Protein AF-S4PTZ7-F1 (afdb_monomer)

Solvent-accessible surface area (backbone atoms only — not comparable to full-atom values): 4057 Å² total; per-residue (Å²): 122,74,48,74,64,31,20,57,83,80,62,47,76,52,93,65,65,43,46,29,83,78,36,62,62,87,92,44,41,38,37,57,46,48,18,69,72,69,73,51,84,66,61,94,86,53,65,54,42,62,22,32,30,66,70,58,48,54,52,46,50,53,53,45,64,71,70,108

pLDDT: mean 92.79, std 7.39, range [57.34, 97.56]

InterPro domains:
  IPR012934 Zinc finger, AD-type [PF07776] (6-67)
  IPR012934 Zinc finger, AD-type [PS51915] (5-68)

Radius of gyration: 11.19 Å; Cα contacts (8 Å, |Δi|>4): 99; chains: 1; bounding box: 25×23×30 Å

Sequence (68 aa):
AVIRGLCRTCLAKEIELLSVFDLRAGKTRFDSIIATITGIKITQGDVLPTTICNECKDKASKAYDFKI

Mean predicted aligned error: 3.24 Å

Nearest PDB structures (foldseek):
  7pok-assembly1_D  TM=8.959E-01  e=1.523E-04  Drosophila melanogaster
  7pok-assembly1_B  TM=8.931E-01  e=3.010E-04  Drosophila melanogaster
  7pok-assembly1_C  TM=8.968E-01  e=4.231E-04  Drosophila melanogaster
  7pok-assembly1_A  TM=8.483E-01  e=4.231E-04  Drosophila melanogaster
  7po9-assembly1_B  TM=7.640E-01  e=4.060E-02  Drosophila melanogaster

Organism: NCBI:txid116150

Foldseek 3Di:
DADPQAAQPPRDRDPDWDFQQPDDDVPHGNQVLCCVQPVDHDDPPDSTYRTHDPVVSVVSVVSSVVVD

Secondary structure (DSSP, 8-state):
----SB-TTT--B-SSEEETTT-EETTEEHHHHHHHHHS----TT-SS--EEEHHHHHHHHHHHHHH-

Structure (mmCIF, N/CA/C/O backbone):
data_AF-S4PTZ7-F1
#
_entry.id   AF-S4PTZ7-F1
#
loop_
_atom_site.group_PDB
_atom_site.id
_atom_site.type_symbol
_atom_site.label_atom_id
_atom_site.label_alt_id
_atom_site.label_comp_id
_atom_site.label_asym_id
_atom_site.label_entity_id
_atom_site.label_seq_id
_atom_site.pdbx_PDB_ins_code
_atom_site.Cartn_x
_atom_site.Cartn_y
_atom_site.Cartn_z
_atom_site.occupancy
_atom_site.B_iso_or_equiv
_atom_site.auth_seq_id
_atom_site.auth_comp_id
_atom_site.auth_asym_id
_atom_site.auth_atom_id
_atom_site.pdbx_PDB_model_num
ATOM 1 N N . ALA A 1 1 ? 6.282 -10.042 -15.695 1.00 57.34 1 ALA A N 1
ATOM 2 C CA . ALA A 1 1 ? 7.439 -9.398 -15.037 1.00 57.34 1 ALA A CA 1
ATOM 3 C C . ALA A 1 1 ? 6.933 -8.633 -13.820 1.00 57.34 1 ALA A C 1
ATOM 5 O O . ALA A 1 1 ? 5.876 -8.026 -13.927 1.00 57.34 1 ALA A O 1
ATOM 6 N N . VAL A 1 2 ? 7.620 -8.695 -12.677 1.00 62.41 2 VAL A N 1
ATOM 7 C CA . VAL A 1 2 ? 7.242 -7.920 -11.479 1.00 62.41 2 VAL A CA 1
ATOM 8 C C . VAL A 1 2 ? 7.564 -6.448 -11.724 1.00 62.41 2 VAL A C 1
ATO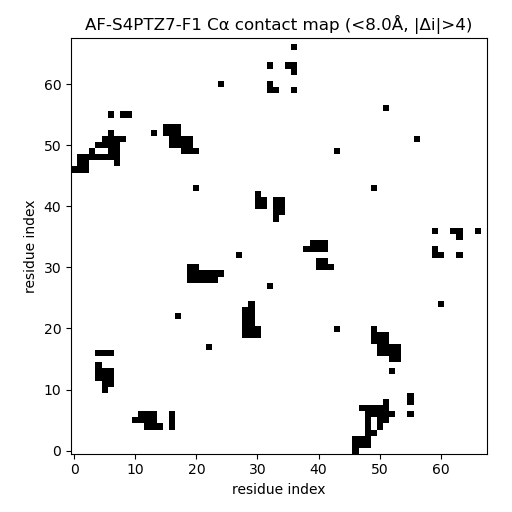M 10 O O . VAL A 1 2 ? 8.698 -6.128 -12.081 1.00 62.41 2 VAL A O 1
ATOM 13 N N . ILE A 1 3 ? 6.587 -5.561 -11.537 1.00 73.81 3 ILE A N 1
ATOM 14 C CA . ILE A 1 3 ? 6.790 -4.116 -11.677 1.00 73.81 3 ILE A CA 1
ATOM 15 C C . ILE A 1 3 ? 7.566 -3.608 -10.453 1.00 73.81 3 ILE A C 1
ATOM 17 O O . ILE A 1 3 ? 7.115 -3.756 -9.319 1.00 73.81 3 ILE A O 1
ATOM 21 N N . ARG A 1 4 ? 8.75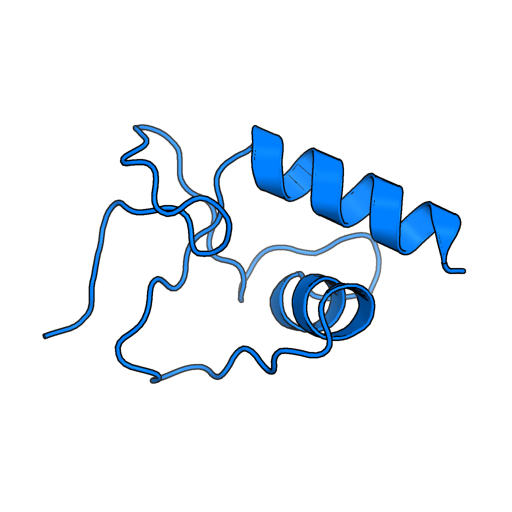0 -3.026 -10.678 1.00 76.50 4 AR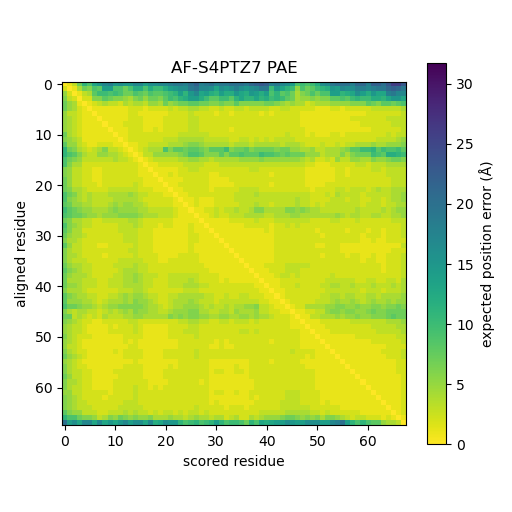G A N 1
ATOM 22 C CA . ARG A 1 4 ? 9.649 -2.513 -9.629 1.00 76.50 4 ARG A CA 1
ATOM 23 C C . ARG A 1 4 ? 9.816 -1.002 -9.732 1.00 76.50 4 ARG A C 1
ATOM 25 O O . ARG A 1 4 ? 9.647 -0.430 -10.804 1.00 76.50 4 ARG A O 1
ATOM 32 N N . GLY A 1 5 ? 10.202 -0.378 -8.621 1.00 87.81 5 GLY A N 1
ATOM 33 C CA . GLY A 1 5 ? 10.528 1.048 -8.585 1.00 87.81 5 GLY A CA 1
ATOM 34 C C . GLY A 1 5 ? 9.316 1.974 -8.672 1.00 87.81 5 GLY A C 1
ATOM 35 O O . GLY A 1 5 ? 9.502 3.156 -8.926 1.00 87.81 5 GLY A O 1
ATOM 36 N N . LEU A 1 6 ? 8.098 1.456 -8.473 1.00 95.06 6 LEU A N 1
ATOM 37 C CA . LEU A 1 6 ? 6.869 2.248 -8.447 1.00 95.06 6 LEU A CA 1
ATOM 38 C C . LEU A 1 6 ? 6.182 2.153 -7.083 1.00 95.06 6 LEU A C 1
ATOM 40 O O . LEU A 1 6 ? 6.218 1.118 -6.413 1.00 95.06 6 LEU A O 1
ATOM 44 N N . CYS A 1 7 ? 5.494 3.220 -6.698 1.00 96.62 7 CYS A N 1
ATOM 45 C CA . CYS A 1 7 ? 4.559 3.193 -5.583 1.00 96.62 7 CYS A CA 1
ATOM 46 C C . CYS A 1 7 ? 3.277 2.434 -5.967 1.00 96.62 7 CYS A C 1
ATOM 48 O O . CYS A 1 7 ? 2.669 2.701 -7.000 1.00 96.62 7 CYS A O 1
ATOM 50 N N . ARG A 1 8 ? 2.811 1.529 -5.104 1.00 95.25 8 ARG A N 1
ATOM 51 C CA . ARG A 1 8 ? 1.582 0.744 -5.286 1.00 95.25 8 ARG A CA 1
ATOM 52 C C . ARG A 1 8 ? 0.314 1.598 -5.312 1.00 95.25 8 ARG A C 1
ATOM 54 O O . ARG A 1 8 ? -0.678 1.172 -5.891 1.00 95.25 8 ARG A O 1
ATOM 61 N N . THR A 1 9 ? 0.349 2.781 -4.705 1.00 95.62 9 THR A N 1
ATOM 62 C CA . THR A 1 9 ? -0.828 3.647 -4.565 1.00 95.62 9 THR A CA 1
ATOM 63 C C . THR A 1 9 ? -0.898 4.709 -5.659 1.00 95.62 9 THR A C 1
ATOM 65 O O . THR A 1 9 ? -1.925 4.831 -6.313 1.00 95.62 9 THR A O 1
ATOM 68 N N . CYS A 1 10 ? 0.176 5.474 -5.878 1.00 96.56 10 CYS A N 1
ATOM 69 C CA . CYS A 1 10 ? 0.175 6.574 -6.851 1.00 96.56 10 CYS A CA 1
ATOM 70 C C . CYS A 1 10 ? 0.848 6.238 -8.186 1.00 96.56 10 CYS A C 1
ATOM 72 O O . CYS A 1 10 ? 0.842 7.076 -9.081 1.00 96.56 10 CYS A O 1
ATOM 74 N N . LEU A 1 11 ? 1.454 5.051 -8.320 1.00 95.38 11 LEU A N 1
ATOM 75 C CA . LEU A 1 11 ? 2.212 4.615 -9.502 1.00 95.38 11 LEU A CA 1
ATOM 76 C C . LEU A 1 11 ? 3.412 5.507 -9.869 1.00 95.38 11 LEU A C 1
ATOM 78 O O . LEU A 1 11 ? 4.039 5.283 -10.902 1.00 95.38 11 LEU A O 1
ATOM 82 N N . ALA A 1 12 ? 3.773 6.475 -9.022 1.00 96.31 12 ALA A N 1
ATOM 83 C CA . ALA A 1 12 ? 4.952 7.307 -9.217 1.00 96.31 12 ALA A CA 1
ATOM 84 C C . ALA A 1 12 ? 6.235 6.482 -9.065 1.00 96.31 12 ALA A C 1
ATOM 86 O O . ALA A 1 12 ? 6.310 5.565 -8.236 1.00 96.31 12 ALA A O 1
ATOM 87 N N . LYS A 1 13 ? 7.242 6.828 -9.872 1.00 93.81 13 LYS A N 1
ATOM 88 C CA . LYS A 1 13 ? 8.597 6.294 -9.752 1.00 93.81 13 LYS A CA 1
ATOM 89 C C . LYS A 1 13 ? 9.343 7.105 -8.703 1.00 93.81 13 LYS A C 1
ATOM 91 O O . LYS A 1 13 ? 9.533 8.299 -8.890 1.00 93.81 13 LYS A O 1
ATOM 96 N N . GLU A 1 14 ? 9.780 6.443 -7.643 1.00 89.06 14 GLU A N 1
ATOM 97 C CA . GLU A 1 14 ? 10.390 7.099 -6.486 1.00 89.06 14 GLU A CA 1
ATOM 98 C C . GLU A 1 14 ? 11.753 6.497 -6.159 1.00 89.06 14 GLU A C 1
ATOM 100 O O . GLU A 1 14 ? 12.009 5.321 -6.430 1.00 89.06 14 GLU A O 1
ATOM 105 N N . ILE A 1 15 ? 12.624 7.324 -5.577 1.00 82.12 15 ILE A N 1
ATOM 106 C CA . ILE A 1 15 ? 13.967 6.910 -5.149 1.00 82.12 15 ILE A CA 1
ATOM 107 C C . ILE A 1 15 ? 13.862 6.042 -3.890 1.00 82.12 15 ILE A C 1
ATOM 109 O O . ILE A 1 15 ? 14.501 4.995 -3.803 1.00 82.12 15 ILE A O 1
ATOM 113 N N . GLU A 1 16 ? 13.014 6.447 -2.943 1.00 91.06 16 GLU A N 1
ATOM 114 C CA . GLU A 1 16 ? 12.804 5.737 -1.684 1.00 91.06 16 GLU A CA 1
ATOM 115 C C . GLU A 1 16 ? 11.432 5.069 -1.652 1.00 91.06 16 GLU A C 1
ATOM 117 O O . GLU A 1 16 ? 10.377 5.709 -1.645 1.00 91.06 16 GLU A O 1
ATOM 122 N N . LEU A 1 17 ? 11.464 3.742 -1.624 1.00 95.38 17 LEU A N 1
ATOM 123 C CA . LEU A 1 17 ? 10.288 2.892 -1.643 1.00 95.38 17 LEU A CA 1
ATOM 124 C C . LEU A 1 17 ? 10.381 1.866 -0.520 1.00 95.38 17 LEU A C 1
ATOM 126 O O . LEU A 1 17 ? 11.394 1.191 -0.350 1.00 95.38 17 LEU A O 1
ATOM 130 N N . LEU A 1 18 ? 9.295 1.738 0.233 1.00 96.00 18 LEU A N 1
ATOM 131 C CA . LEU A 1 18 ? 9.185 0.841 1.377 1.00 96.00 18 LEU A CA 1
ATOM 132 C C . LEU A 1 18 ? 8.324 -0.357 0.999 1.00 96.00 18 LEU A C 1
ATOM 134 O O . LEU A 1 18 ? 7.282 -0.193 0.371 1.00 96.00 18 LEU A O 1
ATOM 138 N N . SER A 1 19 ? 8.719 -1.563 1.394 1.00 95.19 19 SER A N 1
ATOM 139 C CA . SER A 1 19 ? 7.906 -2.764 1.176 1.00 95.19 19 SER A CA 1
ATOM 140 C C . SER A 1 19 ? 6.604 -2.691 1.982 1.00 95.19 19 SER A C 1
ATOM 142 O O . SER A 1 19 ? 6.635 -2.571 3.207 1.00 95.19 19 SER A O 1
ATOM 144 N N . VAL A 1 20 ? 5.447 -2.806 1.317 1.00 96.06 20 VAL A N 1
ATOM 145 C CA . VAL A 1 20 ? 4.133 -2.812 2.004 1.00 96.06 20 VAL A CA 1
ATOM 146 C C . VAL A 1 20 ? 3.935 -4.050 2.879 1.00 96.06 20 VAL A C 1
ATOM 148 O O . VAL A 1 20 ? 3.104 -4.044 3.785 1.00 96.06 20 VAL A O 1
ATOM 151 N N . PHE A 1 21 ? 4.698 -5.111 2.608 1.00 95.56 21 PHE A N 1
ATOM 152 C CA . PHE A 1 21 ? 4.619 -6.375 3.327 1.00 95.56 21 PHE A CA 1
ATOM 153 C C . PHE A 1 21 ? 5.467 -6.389 4.601 1.00 95.56 21 PHE A C 1
ATOM 155 O O . PHE A 1 21 ? 5.111 -7.126 5.526 1.00 95.56 21 PHE A O 1
ATOM 162 N N . ASP A 1 22 ? 6.513 -5.559 4.659 1.00 95.44 22 ASP A N 1
ATOM 163 C CA . ASP A 1 22 ? 7.430 -5.444 5.803 1.00 95.44 22 ASP A CA 1
ATOM 164 C C . ASP A 1 22 ? 7.084 -4.251 6.708 1.00 95.44 22 ASP A C 1
ATOM 166 O O . ASP A 1 22 ? 7.385 -4.256 7.903 1.00 95.44 22 ASP A O 1
ATOM 170 N N . LEU A 1 23 ? 6.408 -3.234 6.162 1.00 94.88 23 LEU A N 1
ATOM 171 C CA . LEU A 1 23 ? 6.030 -2.027 6.890 1.00 94.88 23 LEU A CA 1
ATOM 172 C C . LEU A 1 23 ? 4.812 -2.247 7.804 1.00 94.88 23 LEU A C 1
ATOM 174 O O . LEU A 1 23 ? 3.829 -2.899 7.434 1.00 94.88 23 LEU A O 1
ATOM 178 N N . ARG A 1 24 ? 4.853 -1.648 9.002 1.00 94.38 24 ARG A N 1
ATOM 179 C CA . ARG A 1 24 ? 3.799 -1.738 10.024 1.00 94.38 24 ARG A CA 1
ATOM 180 C C . ARG A 1 24 ? 3.480 -0.378 10.647 1.00 94.38 24 ARG A C 1
ATOM 182 O O . ARG A 1 24 ? 4.380 0.435 10.835 1.00 94.38 24 ARG A O 1
ATOM 189 N N . ALA A 1 25 ? 2.217 -0.176 11.017 1.00 90.50 25 ALA A N 1
ATOM 190 C CA . ALA A 1 25 ? 1.778 0.858 11.953 1.00 90.50 25 ALA A CA 1
ATOM 191 C C . ALA A 1 25 ? 1.245 0.157 13.213 1.00 90.50 25 ALA A C 1
ATOM 193 O O . ALA A 1 25 ? 0.209 -0.513 13.186 1.00 90.50 25 ALA A O 1
ATOM 194 N N . GLY A 1 26 ? 2.015 0.213 14.303 1.00 89.62 26 GLY A N 1
ATOM 195 C CA . GLY A 1 26 ? 1.756 -0.603 15.489 1.00 89.62 26 GLY A CA 1
ATOM 196 C C . GLY A 1 26 ? 1.777 -2.101 15.158 1.00 89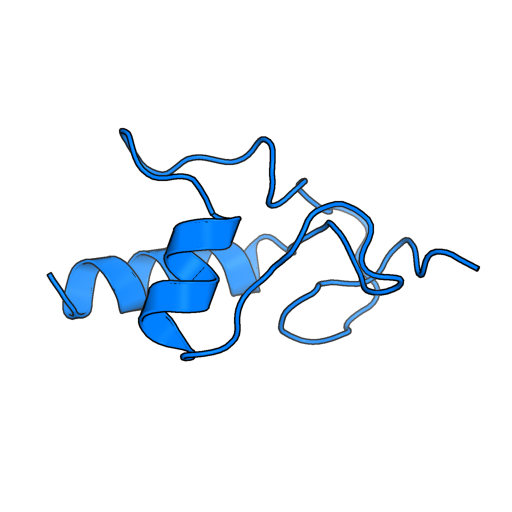.62 26 GLY A C 1
ATOM 197 O O . GLY A 1 26 ? 2.793 -2.638 14.714 1.00 89.62 26 GLY A O 1
ATOM 198 N N . LYS A 1 27 ? 0.646 -2.787 15.363 1.00 91.94 27 LYS A N 1
ATOM 199 C CA . LYS A 1 27 ? 0.503 -4.228 15.077 1.00 91.94 27 LYS A CA 1
ATOM 200 C C . LYS A 1 27 ? 0.008 -4.523 13.655 1.00 91.94 27 LYS A C 1
ATOM 202 O O . LYS A 1 27 ? 0.110 -5.670 13.215 1.00 91.94 27 LYS A O 1
ATOM 207 N N . THR A 1 28 ? -0.473 -3.518 12.923 1.00 94.44 28 THR A N 1
ATOM 208 C CA . THR A 1 28 ? -1.112 -3.692 11.611 1.00 94.44 28 THR A CA 1
ATOM 209 C C . THR A 1 28 ? -0.099 -3.522 10.481 1.00 94.44 28 THR A C 1
ATOM 211 O O . THR A 1 28 ? 0.713 -2.597 10.494 1.00 94.44 28 THR A O 1
ATOM 214 N N . ARG A 1 29 ? -0.124 -4.424 9.496 1.00 95.25 29 ARG A N 1
ATOM 215 C CA . ARG A 1 29 ? 0.728 -4.352 8.297 1.00 95.25 29 ARG A CA 1
ATOM 216 C C . ARG A 1 29 ? 0.144 -3.400 7.253 1.00 95.25 29 ARG A C 1
ATOM 218 O O . ARG A 1 29 ? -1.074 -3.245 7.165 1.00 95.25 29 ARG A O 1
ATOM 225 N N . PHE A 1 30 ? 1.005 -2.786 6.444 1.00 96.44 30 PHE A N 1
ATOM 226 C CA . PHE A 1 30 ? 0.574 -1.781 5.468 1.00 96.44 30 PHE A CA 1
ATOM 227 C C . PHE A 1 30 ? -0.240 -2.335 4.300 1.00 96.44 30 PHE A C 1
ATOM 229 O O . PHE A 1 30 ? -1.155 -1.660 3.838 1.00 96.44 30 PHE A O 1
ATOM 236 N N . ASP A 1 31 ? 0.022 -3.564 3.860 1.00 96.69 31 ASP A N 1
ATOM 237 C CA . ASP A 1 31 ? -0.843 -4.270 2.908 1.00 96.69 31 ASP A CA 1
ATOM 238 C C . ASP A 1 31 ? -2.307 -4.320 3.388 1.00 96.69 31 ASP A C 1
ATOM 240 O O . ASP A 1 31 ? -3.236 -4.037 2.631 1.00 96.69 31 ASP A O 1
ATOM 244 N N . SER A 1 32 ? -2.501 -4.593 4.679 1.00 96.56 32 SER A N 1
ATOM 245 C CA . SER A 1 32 ? -3.809 -4.662 5.333 1.00 96.56 32 SER A CA 1
ATOM 246 C C . SER A 1 32 ? -4.422 -3.277 5.539 1.00 96.56 32 SER A C 1
ATOM 248 O O . SER A 1 32 ? -5.621 -3.103 5.329 1.00 96.56 32 SER A O 1
ATOM 250 N N . ILE A 1 33 ? -3.611 -2.280 5.906 1.00 97.25 33 ILE A N 1
ATOM 251 C CA . ILE A 1 33 ? -4.049 -0.883 6.040 1.00 97.25 33 ILE A CA 1
ATOM 252 C C . ILE A 1 33 ? -4.601 -0.371 4.708 1.00 97.25 33 ILE A C 1
ATOM 254 O O . ILE A 1 33 ? -5.741 0.090 4.652 1.00 97.25 33 ILE A O 1
ATOM 258 N N . ILE A 1 34 ? -3.829 -0.508 3.627 1.00 96.69 34 ILE A N 1
ATOM 259 C CA . ILE A 1 34 ? -4.224 -0.031 2.297 1.00 96.69 34 ILE A CA 1
ATOM 260 C C . ILE A 1 34 ? -5.485 -0.762 1.828 1.00 96.69 34 ILE A C 1
ATOM 262 O O . ILE A 1 34 ? -6.418 -0.119 1.346 1.00 96.69 34 ILE A O 1
ATOM 266 N N . ALA A 1 35 ? -5.564 -2.082 2.024 1.00 96.38 35 ALA A N 1
ATOM 267 C CA . ALA A 1 35 ? -6.766 -2.844 1.694 1.00 96.38 35 ALA A CA 1
ATOM 268 C C . ALA A 1 35 ? -7.991 -2.386 2.498 1.00 96.38 35 ALA A C 1
ATOM 270 O O . ALA A 1 35 ? -9.086 -2.281 1.952 1.00 96.38 35 ALA A O 1
ATOM 271 N N . THR A 1 36 ? -7.805 -2.049 3.774 1.00 96.31 36 THR A N 1
ATOM 272 C CA . THR A 1 36 ? -8.887 -1.591 4.653 1.00 96.31 36 THR A CA 1
ATOM 273 C C . THR A 1 36 ? -9.454 -0.242 4.216 1.00 96.31 36 THR A C 1
ATOM 275 O O . THR A 1 36 ? -10.669 -0.052 4.289 1.00 96.31 36 THR A O 1
ATOM 278 N N . ILE A 1 37 ? -8.611 0.699 3.781 1.00 96.62 37 ILE A N 1
ATOM 279 C CA . ILE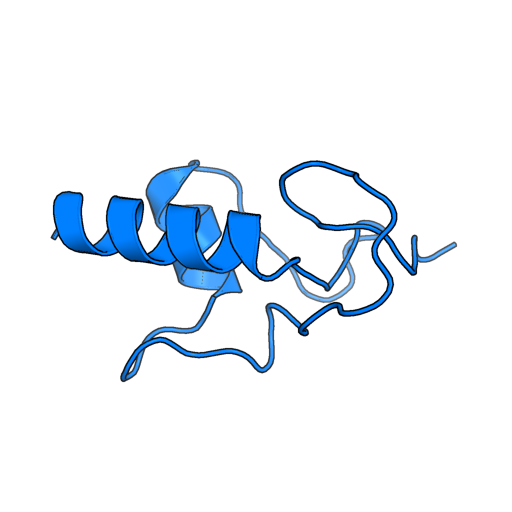 A 1 37 ? -9.051 2.053 3.396 1.00 96.62 37 ILE A CA 1
ATOM 280 C C . ILE A 1 37 ? -9.511 2.147 1.934 1.00 96.62 37 ILE A C 1
ATOM 282 O O . ILE A 1 37 ? -10.354 2.980 1.625 1.00 96.62 37 ILE A O 1
ATOM 286 N N . THR A 1 38 ? -8.986 1.305 1.037 1.00 94.75 38 THR A N 1
ATOM 287 C CA . THR A 1 38 ? -9.329 1.341 -0.401 1.00 94.75 38 THR A CA 1
ATOM 288 C C . THR A 1 38 ? -10.355 0.289 -0.818 1.00 94.75 38 THR A C 1
ATOM 290 O O . THR A 1 38 ? -10.935 0.399 -1.893 1.00 94.75 38 THR A O 1
ATOM 293 N N . GLY A 1 39 ? -10.548 -0.764 -0.017 1.00 95.62 39 GLY A N 1
ATOM 294 C CA . GLY A 1 39 ? -11.303 -1.955 -0.414 1.00 95.62 39 GLY A CA 1
ATOM 295 C C . GLY A 1 39 ? -10.559 -2.872 -1.397 1.00 95.62 39 GLY A C 1
ATOM 296 O O . GLY A 1 39 ? -11.110 -3.888 -1.815 1.00 95.62 39 GLY A O 1
ATOM 297 N N . ILE A 1 40 ? -9.312 -2.552 -1.765 1.00 94.38 40 ILE A N 1
ATOM 298 C CA . ILE A 1 40 ? -8.527 -3.305 -2.750 1.00 94.38 40 IL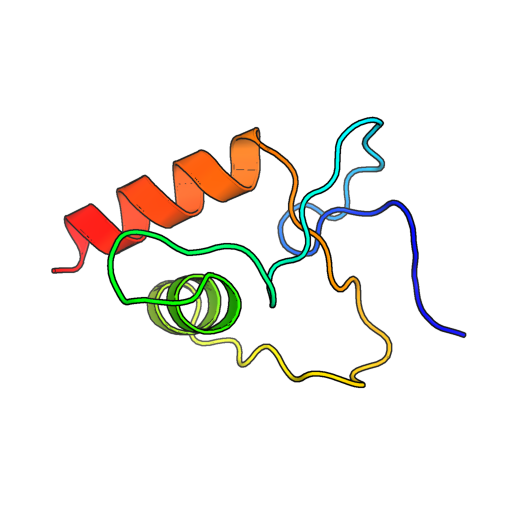E A CA 1
ATOM 299 C C . ILE A 1 40 ? -7.525 -4.205 -2.031 1.00 94.38 40 ILE A C 1
ATOM 301 O O . ILE A 1 40 ? -6.579 -3.737 -1.398 1.00 94.38 40 ILE A O 1
ATOM 305 N N . LYS A 1 41 ? -7.691 -5.522 -2.164 1.00 94.12 41 LYS A N 1
ATOM 306 C CA . LYS A 1 41 ? -6.772 -6.496 -1.570 1.00 94.12 41 LYS A CA 1
ATOM 307 C C . LYS A 1 41 ? -5.383 -6.411 -2.214 1.00 94.12 41 LYS A C 1
ATOM 309 O O . LYS A 1 41 ? -5.246 -6.533 -3.429 1.00 94.12 41 LYS A O 1
ATOM 314 N N . ILE A 1 42 ? -4.353 -6.286 -1.382 1.00 94.12 42 ILE A N 1
ATOM 315 C CA . ILE A 1 42 ? -2.948 -6.410 -1.787 1.00 94.12 42 ILE A CA 1
ATOM 316 C C . ILE A 1 42 ? -2.486 -7.832 -1.475 1.00 94.12 42 ILE A C 1
ATOM 318 O O . ILE A 1 42 ? -2.659 -8.299 -0.350 1.00 94.12 42 ILE A O 1
ATOM 322 N N . THR A 1 43 ? -1.923 -8.533 -2.462 1.00 94.00 43 THR A N 1
ATOM 323 C CA . THR A 1 43 ? -1.533 -9.942 -2.308 1.00 94.00 43 THR A CA 1
ATOM 324 C C . THR A 1 43 ? -0.067 -10.133 -2.666 1.00 94.00 43 THR A C 1
ATOM 326 O O . THR A 1 43 ? 0.396 -9.704 -3.717 1.00 94.00 43 THR A O 1
ATOM 329 N N . GLN A 1 44 ? 0.686 -10.813 -1.806 1.00 90.75 44 GLN A N 1
ATOM 330 C CA . GLN A 1 44 ? 2.071 -11.146 -2.119 1.00 90.75 44 GLN A CA 1
ATOM 331 C C . GLN A 1 44 ? 2.123 -12.094 -3.325 1.00 90.75 44 GLN A C 1
ATOM 333 O O . GLN A 1 44 ? 1.427 -13.106 -3.354 1.00 90.75 44 GLN A O 1
ATOM 338 N N . GLY A 1 45 ? 2.935 -11.750 -4.326 1.00 88.31 45 GLY A N 1
ATOM 339 C CA . GLY A 1 45 ? 3.018 -12.494 -5.585 1.00 88.31 45 GLY A CA 1
ATOM 340 C C . GLY A 1 45 ? 2.063 -12.010 -6.678 1.00 88.31 45 GLY A C 1
ATOM 341 O O . GLY A 1 45 ? 2.128 -12.537 -7.789 1.00 88.31 45 GLY A O 1
ATOM 342 N N . ASP A 1 46 ? 1.229 -10.991 -6.422 1.00 88.38 46 ASP A N 1
ATOM 343 C CA . ASP A 1 46 ? 0.612 -10.262 -7.529 1.00 88.38 46 ASP A CA 1
ATOM 344 C C . ASP A 1 46 ? 1.698 -9.561 -8.371 1.00 88.38 46 ASP A C 1
ATOM 346 O O . ASP A 1 46 ? 2.752 -9.166 -7.874 1.00 88.38 46 ASP A O 1
ATOM 350 N N . VAL A 1 47 ? 1.497 -9.453 -9.688 1.00 90.50 47 VAL A N 1
ATOM 351 C CA . VAL A 1 47 ? 2.486 -8.850 -10.615 1.00 90.50 47 VAL A CA 1
ATOM 352 C C . VAL A 1 47 ? 2.551 -7.318 -10.509 1.00 90.50 47 VAL A C 1
ATOM 354 O O . VAL A 1 47 ? 3.036 -6.639 -11.413 1.00 90.50 47 VAL A O 1
ATOM 357 N N . LEU A 1 48 ? 2.049 -6.767 -9.408 1.00 93.38 48 LEU A N 1
ATOM 358 C CA . LEU A 1 48 ? 1.891 -5.346 -9.153 1.00 93.38 48 LEU A CA 1
ATOM 359 C C . LEU A 1 48 ? 2.981 -4.864 -8.173 1.00 93.38 48 LEU A C 1
ATOM 361 O O . LEU A 1 48 ? 3.681 -5.677 -7.566 1.00 93.38 48 LEU A O 1
ATOM 365 N N . PRO A 1 49 ? 3.164 -3.541 -8.004 1.00 94.81 49 PRO A N 1
ATOM 366 C CA . PRO A 1 49 ? 4.212 -3.029 -7.130 1.00 94.81 49 PRO A CA 1
ATOM 367 C C . PRO A 1 49 ? 4.052 -3.512 -5.684 1.00 94.81 49 PRO A C 1
ATOM 369 O O . PRO A 1 49 ? 2.973 -3.426 -5.098 1.00 94.81 49 PRO A O 1
ATOM 372 N N . THR A 1 50 ? 5.139 -3.983 -5.084 1.00 94.94 50 THR A N 1
ATOM 373 C CA . THR A 1 50 ? 5.167 -4.458 -3.689 1.00 94.94 50 THR A CA 1
ATOM 374 C C . THR A 1 50 ? 5.628 -3.371 -2.716 1.00 94.94 50 THR A C 1
ATOM 376 O O . THR A 1 50 ? 5.988 -3.653 -1.574 1.00 94.94 50 THR A O 1
ATOM 379 N N . THR A 1 51 ? 5.667 -2.124 -3.181 1.00 95.88 51 THR A N 1
ATOM 380 C CA . THR A 1 51 ? 6.294 -0.996 -2.497 1.00 95.88 51 THR A CA 1
ATOM 381 C C . THR A 1 51 ? 5.382 0.219 -2.423 1.00 95.88 51 THR A C 1
ATOM 383 O O . THR A 1 51 ? 4.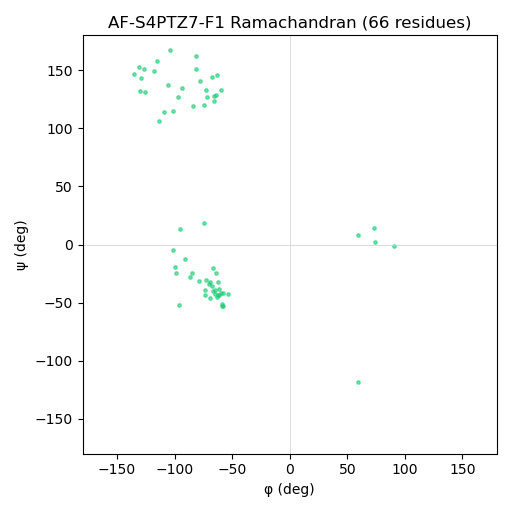548 0.421 -3.296 1.00 95.88 51 THR A O 1
ATOM 386 N N . ILE A 1 52 ? 5.561 1.063 -1.413 1.00 97.25 52 ILE A N 1
ATOM 387 C CA . ILE A 1 52 ? 4.849 2.328 -1.213 1.00 97.25 52 ILE A CA 1
ATOM 388 C C . ILE A 1 52 ? 5.853 3.459 -0.973 1.00 97.25 52 ILE A C 1
ATOM 390 O O . ILE A 1 52 ? 6.886 3.245 -0.338 1.00 97.25 52 ILE A O 1
ATOM 394 N N . CYS A 1 53 ? 5.569 4.653 -1.492 1.00 97.56 53 CYS A N 1
ATOM 395 C CA . CYS A 1 53 ? 6.367 5.846 -1.204 1.00 97.56 53 CYS A CA 1
ATOM 396 C C . CYS A 1 53 ? 5.976 6.472 0.144 1.00 97.56 53 CYS A C 1
ATOM 398 O O . CYS A 1 53 ? 4.881 6.224 0.656 1.00 97.56 53 CYS A O 1
ATOM 400 N N . ASN A 1 54 ? 6.844 7.320 0.700 1.00 96.88 54 ASN A N 1
ATOM 401 C CA . ASN A 1 54 ? 6.605 7.970 1.994 1.00 96.88 54 ASN A CA 1
ATOM 402 C C . ASN A 1 54 ? 5.307 8.799 2.018 1.00 96.88 54 ASN A C 1
ATOM 404 O O . ASN A 1 54 ? 4.522 8.679 2.953 1.00 96.88 54 ASN A O 1
ATOM 408 N N . GLU A 1 55 ? 5.010 9.555 0.958 1.00 97.38 55 GLU A N 1
ATOM 409 C CA . GLU A 1 55 ? 3.790 10.371 0.903 1.00 97.38 55 GLU A CA 1
ATOM 410 C C . GLU A 1 55 ? 2.513 9.511 0.950 1.00 97.38 55 GLU A C 1
ATOM 412 O O . GLU A 1 55 ? 1.571 9.799 1.691 1.00 97.38 55 GLU A O 1
ATOM 417 N N . CYS A 1 56 ? 2.474 8.424 0.174 1.00 97.31 56 CYS A N 1
ATOM 418 C CA . CYS A 1 56 ? 1.323 7.521 0.161 1.00 97.31 56 CYS A CA 1
ATOM 419 C C . CYS A 1 56 ? 1.204 6.729 1.463 1.00 97.31 56 CYS A C 1
ATOM 421 O O . CYS A 1 56 ? 0.088 6.468 1.908 1.00 97.31 56 CYS A O 1
ATOM 423 N N . LYS A 1 57 ? 2.332 6.369 2.086 1.00 97.31 57 LYS A N 1
ATOM 424 C CA . LYS A 1 57 ? 2.364 5.764 3.417 1.00 97.31 57 LYS A CA 1
ATOM 425 C C . LYS A 1 57 ? 1.704 6.691 4.438 1.00 97.31 57 LYS A C 1
ATOM 427 O O . LYS A 1 57 ? 0.803 6.252 5.143 1.00 97.31 57 LYS A O 1
ATOM 432 N N . ASP A 1 58 ? 2.101 7.960 4.487 1.00 97.06 58 ASP A N 1
ATOM 433 C CA . ASP A 1 58 ? 1.570 8.912 5.465 1.00 97.06 58 ASP A CA 1
ATOM 434 C C . ASP A 1 58 ? 0.075 9.174 5.256 1.00 97.06 58 ASP A C 1
ATOM 436 O O . ASP A 1 58 ? -0.690 9.234 6.221 1.00 97.06 58 ASP A O 1
ATOM 440 N N . LYS A 1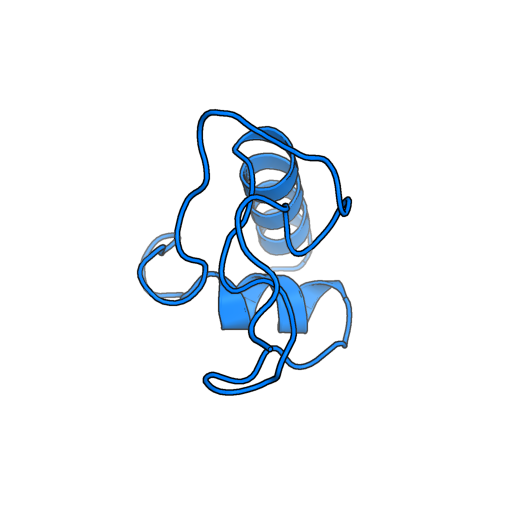 59 ? -0.370 9.273 3.996 1.00 97.50 59 LYS A N 1
ATOM 441 C CA . LYS A 1 59 ? -1.800 9.359 3.659 1.00 97.50 59 LYS A CA 1
ATOM 442 C C . LYS A 1 59 ? -2.560 8.110 4.104 1.00 97.50 59 LYS A C 1
ATOM 444 O O . LYS A 1 59 ? -3.642 8.238 4.670 1.00 97.50 59 LYS A O 1
ATOM 449 N N . ALA A 1 60 ? -2.000 6.921 3.875 1.00 96.75 60 ALA A N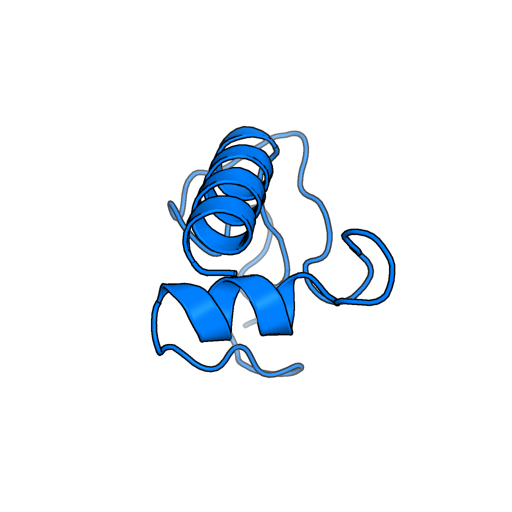 1
ATOM 450 C CA . ALA A 1 60 ? -2.623 5.664 4.270 1.00 96.75 60 ALA A CA 1
ATOM 451 C C . ALA A 1 60 ? -2.741 5.532 5.796 1.00 96.75 60 ALA A C 1
ATOM 453 O O . ALA A 1 60 ? -3.806 5.151 6.272 1.00 96.75 60 ALA A O 1
ATOM 454 N N . SER A 1 61 ? -1.704 5.910 6.555 1.00 96.69 61 SER A N 1
ATOM 455 C CA . SER A 1 61 ? -1.764 5.964 8.022 1.00 96.69 61 SER A CA 1
ATOM 456 C C . SER A 1 61 ? -2.872 6.897 8.496 1.00 96.69 61 SER A C 1
ATOM 458 O O . SER A 1 61 ? -3.756 6.468 9.221 1.00 96.69 61 SER A O 1
ATOM 460 N N . LYS A 1 62 ? -2.893 8.146 8.009 1.00 96.81 62 LYS A N 1
ATOM 461 C CA . LYS A 1 62 ? -3.909 9.137 8.401 1.00 96.81 62 LYS A CA 1
ATOM 462 C C . LYS A 1 62 ? -5.331 8.678 8.075 1.00 96.81 62 LYS A C 1
ATOM 464 O O . LYS A 1 62 ? -6.234 8.868 8.880 1.00 96.81 62 LYS A O 1
ATOM 469 N N . ALA A 1 63 ? -5.540 8.078 6.904 1.00 96.88 63 ALA A N 1
ATOM 470 C CA . ALA A 1 63 ? -6.847 7.557 6.508 1.00 96.88 63 ALA A CA 1
ATOM 471 C C . ALA A 1 63 ? -7.283 6.359 7.365 1.00 96.88 63 ALA A C 1
ATOM 473 O O . ALA A 1 63 ? -8.467 6.209 7.654 1.00 96.88 63 ALA A O 1
ATOM 474 N N . TYR A 1 64 ? -6.338 5.508 7.766 1.00 96.25 64 TYR A N 1
ATOM 475 C CA . TYR A 1 64 ? -6.604 4.386 8.660 1.00 96.25 64 TYR A CA 1
ATOM 476 C C . TYR A 1 64 ? -6.938 4.867 10.070 1.00 96.25 64 TYR A C 1
ATOM 478 O O . TYR A 1 64 ? -7.946 4.435 10.616 1.00 96.25 64 TYR A O 1
ATOM 486 N N . ASP A 1 65 ? -6.159 5.815 10.593 1.00 94.69 65 ASP A N 1
ATOM 487 C CA . ASP A 1 65 ? -6.374 6.446 11.898 1.00 94.69 65 ASP A CA 1
ATOM 488 C C . ASP A 1 65 ? -7.706 7.211 11.962 1.00 94.69 65 ASP A C 1
ATOM 490 O O . ASP A 1 65 ? -8.328 7.262 13.012 1.00 94.69 65 ASP A O 1
ATOM 494 N N . PHE A 1 66 ? -8.168 7.788 10.847 1.00 95.75 66 PHE A N 1
ATOM 495 C CA . PHE A 1 66 ? -9.494 8.414 10.755 1.00 95.75 66 PHE A CA 1
ATOM 496 C C . PHE A 1 66 ? -10.644 7.396 10.725 1.00 95.75 66 PHE A C 1
ATOM 498 O O . PHE A 1 66 ? -11.763 7.713 11.122 1.00 95.75 66 PHE A O 1
ATOM 505 N N . LYS A 1 67 ? -10.401 6.199 10.179 1.00 91.19 67 LYS A N 1
ATOM 506 C CA . LYS A 1 67 ? -11.424 5.157 10.039 1.00 91.19 67 LYS A CA 1
ATOM 507 C C . LYS A 1 67 ? -11.686 4.411 11.354 1.00 91.19 67 LYS A C 1
ATOM 509 O O . LYS A 1 67 ? -12.791 3.889 11.516 1.00 91.19 67 LYS A O 1
ATOM 514 N N . ILE A 1 68 ? -10.666 4.280 12.204 1.00 80.44 68 ILE A N 1
ATOM 515 C CA . ILE A 1 68 ? -10.750 3.640 13.531 1.00 80.44 68 ILE A CA 1
ATOM 516 C C . ILE A 1 68 ? -11.356 4.581 14.571 1.00 80.44 68 ILE A C 1
ATOM 518 O O . ILE A 1 68 ? -11.993 4.035 15.497 1.00 80.44 68 ILE A O 1
#